Protein AF-A0A6A5U7I6-F1 (afdb_monomer_lite)

InterPro domains:
  IPR002938 FAD-binding doma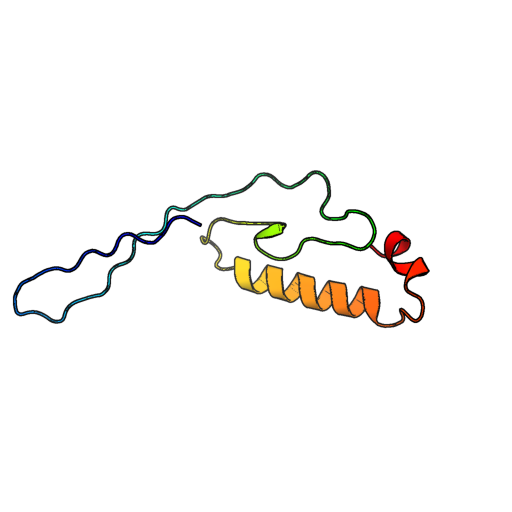in [PF01494] (29-74)
  IPR036188 FAD/NAD(P)-binding domain superfamily [G3DSA:3.50.50.60] (9-81)
  IPR036188 FAD/NAD(P)-binding domain superfamily [SSF51905] (25-77)
  IPR050493 FAD-dependent Monooxygenases in Biosynthesis and Metabolism [PTHR13789] (18-79)

Radius of gyration: 19.29 Å; chains: 1; bounding box: 34×28×57 Å

pLDDT: mean 87.77, std 13.94, range [53.34, 98.44]

Secondary structure (DSSP, 8-state):
-PPPEEE---SSS----EEE------PPPS-SEETTEE--THHHH---GGGS-HHHHHHHHHHHHHHHHTT---GGGHHHH-

Structure (mmCIF, N/CA/C/O backbone):
data_AF-A0A6A5U7I6-F1
#
_entry.id   AF-A0A6A5U7I6-F1
#
loop_
_atom_site.group_PDB
_atom_site.id
_atom_site.type_symbol
_atom_site.label_atom_id
_atom_site.label_alt_id
_atom_site.label_comp_id
_atom_site.label_asym_id
_atom_site.label_entity_id
_atom_site.label_seq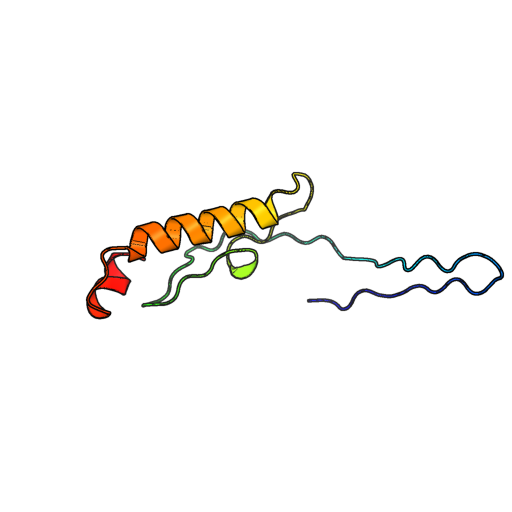_id
_atom_site.pdbx_PDB_ins_code
_atom_site.Cartn_x
_atom_site.Cartn_y
_atom_site.Cartn_z
_atom_site.occupancy
_atom_site.B_iso_or_equiv
_atom_site.auth_seq_id
_atom_site.auth_comp_id
_atom_site.auth_asym_id
_atom_site.auth_atom_id
_atom_site.pdbx_PDB_model_num
ATOM 1 N N . MET A 1 1 ? -2.284 4.864 -16.734 1.00 53.59 1 MET A N 1
ATOM 2 C CA . MET A 1 1 ? -1.704 3.708 -17.447 1.00 53.59 1 MET A CA 1
ATOM 3 C C . MET A 1 1 ? -1.539 4.082 -18.915 1.00 53.59 1 MET A C 1
ATOM 5 O O . MET A 1 1 ? -2.536 4.270 -19.597 1.00 53.59 1 MET A O 1
ATOM 9 N N . VAL A 1 2 ? -0.309 4.323 -19.374 1.00 55.06 2 VAL A N 1
ATOM 10 C CA . VAL A 1 2 ? -0.027 4.549 -20.806 1.00 55.06 2 VAL A CA 1
ATOM 11 C C . VAL A 1 2 ? 0.039 3.176 -21.472 1.00 55.06 2 VAL A C 1
ATOM 13 O O . VAL A 1 2 ? 0.694 2.288 -20.933 1.00 55.06 2 VAL A O 1
ATOM 16 N N . SER A 1 3 ? -0.664 2.974 -22.590 1.00 58.81 3 SER A N 1
ATOM 17 C CA . SER A 1 3 ? -0.590 1.706 -23.328 1.00 58.81 3 SER A CA 1
ATOM 18 C C . SER A 1 3 ? 0.848 1.484 -23.805 1.00 58.81 3 SER A C 1
ATOM 20 O O . SER A 1 3 ? 1.424 2.423 -24.363 1.00 58.81 3 SER A O 1
ATOM 22 N N . PRO A 1 4 ? 1.436 0.288 -23.629 1.00 60.44 4 PRO A N 1
ATOM 23 C CA . PRO A 1 4 ? 2.745 0.003 -24.191 1.00 60.44 4 PRO A CA 1
ATOM 24 C C . PRO A 1 4 ? 2.696 0.158 -25.714 1.00 60.44 4 PRO A C 1
ATOM 26 O O . PRO A 1 4 ? 1.823 -0.397 -26.388 1.00 60.44 4 PRO A O 1
ATOM 29 N N . THR A 1 5 ? 3.635 0.929 -26.259 1.00 62.38 5 THR A N 1
ATOM 30 C CA . THR A 1 5 ? 3.853 0.999 -27.705 1.00 62.38 5 THR A CA 1
ATOM 31 C C . THR A 1 5 ? 4.535 -0.296 -28.128 1.00 62.38 5 THR A C 1
ATOM 33 O O . THR A 1 5 ? 5.634 -0.598 -27.662 1.00 62.38 5 THR A O 1
ATOM 36 N N . SER A 1 6 ? 3.878 -1.078 -28.982 1.00 59.75 6 SER A N 1
ATOM 37 C CA . SER A 1 6 ? 4.436 -2.315 -29.530 1.00 59.75 6 SER A CA 1
ATOM 38 C C . SER A 1 6 ? 5.219 -2.015 -30.807 1.00 59.75 6 SER A C 1
ATOM 40 O O . SER A 1 6 ? 4.731 -1.333 -31.707 1.00 59.75 6 SER A O 1
ATOM 42 N N . TYR A 1 7 ? 6.448 -2.527 -30.889 1.00 60.56 7 TYR A N 1
ATOM 43 C CA . TYR A 1 7 ? 7.264 -2.477 -32.101 1.00 60.56 7 TYR A CA 1
ATOM 44 C C . TYR A 1 7 ? 7.363 -3.882 -32.703 1.00 60.56 7 TYR A C 1
ATOM 46 O O . TYR A 1 7 ? 7.945 -4.777 -32.094 1.00 60.56 7 TYR A O 1
ATOM 54 N N . ASN A 1 8 ? 6.805 -4.077 -33.901 1.00 58.16 8 ASN A N 1
ATOM 55 C CA . ASN A 1 8 ? 6.931 -5.325 -34.656 1.00 58.16 8 ASN A CA 1
ATOM 56 C C . ASN A 1 8 ? 7.975 -5.147 -35.761 1.00 58.16 8 ASN A C 1
ATOM 58 O O . ASN A 1 8 ? 7.719 -4.490 -36.768 1.00 58.16 8 ASN A O 1
ATOM 62 N N . ALA A 1 9 ? 9.148 -5.758 -35.593 1.00 56.56 9 ALA A N 1
ATOM 63 C CA . ALA A 1 9 ? 10.157 -5.815 -36.645 1.00 56.56 9 ALA A CA 1
ATOM 64 C C . ALA A 1 9 ? 9.717 -6.808 -37.740 1.00 56.56 9 ALA A C 1
ATOM 66 O O . ALA A 1 9 ? 9.647 -8.014 -37.504 1.00 56.56 9 ALA A O 1
ATOM 67 N N . SER A 1 10 ? 9.413 -6.320 -38.945 1.00 60.97 10 SER A N 1
ATOM 68 C CA . SER A 1 10 ? 9.051 -7.155 -40.096 1.00 60.97 10 SER A CA 1
ATOM 69 C C . SER A 1 10 ? 10.291 -7.564 -40.901 1.00 60.97 10 SER A C 1
ATOM 71 O O . SER A 1 10 ? 10.749 -6.796 -41.743 1.00 60.97 10 SER A O 1
ATOM 73 N N . SER A 1 11 ? 10.843 -8.758 -40.655 1.00 53.34 11 SER A N 1
ATOM 74 C CA . SER A 1 11 ? 11.772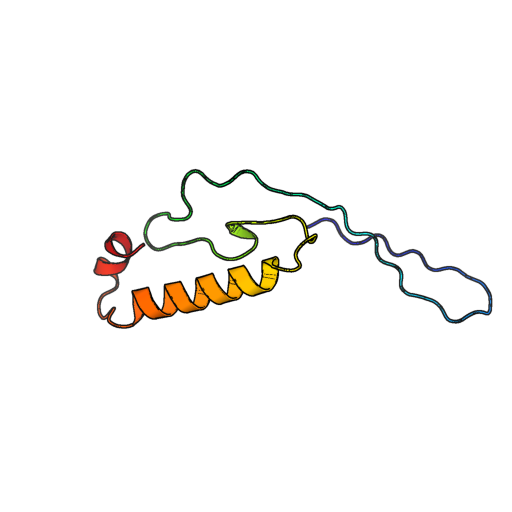 -9.463 -41.565 1.00 53.34 11 SER A CA 1
ATOM 75 C C . SER A 1 11 ? 12.205 -10.796 -40.945 1.00 53.34 11 SER A C 1
ATOM 77 O O . SER A 1 11 ? 12.963 -10.762 -39.985 1.00 53.34 11 SER A O 1
ATOM 79 N N . GLY A 1 12 ? 11.724 -11.935 -41.471 1.00 58.66 12 GLY A N 1
ATOM 80 C CA . GLY A 1 12 ? 12.329 -13.293 -41.465 1.00 58.66 12 GLY A CA 1
ATOM 81 C C . GLY A 1 12 ? 12.905 -13.939 -40.184 1.00 58.66 12 GLY A C 1
ATOM 82 O O . GLY A 1 12 ? 13.260 -15.112 -40.214 1.00 58.66 12 GLY A O 1
ATOM 83 N N . HIS A 1 13 ? 13.004 -13.222 -39.074 1.00 63.72 13 HIS A N 1
ATOM 84 C CA . HIS A 1 13 ? 13.536 -13.620 -37.777 1.00 63.72 13 HIS A CA 1
ATOM 85 C C . HIS A 1 13 ? 12.388 -13.642 -36.766 1.00 63.72 13 HIS A C 1
ATOM 87 O O . HIS A 1 13 ? 11.433 -12.875 -36.893 1.00 63.72 13 HIS A O 1
ATOM 93 N N . ARG A 1 14 ? 12.477 -14.529 -35.763 1.00 63.91 14 ARG A N 1
ATOM 94 C CA . ARG A 1 14 ? 11.500 -14.644 -34.666 1.00 63.91 14 ARG A CA 1
ATOM 95 C C . ARG A 1 14 ? 11.095 -13.253 -34.167 1.00 63.91 14 ARG A C 1
ATOM 97 O O . ARG A 1 14 ? 11.941 -12.505 -33.686 1.00 63.91 14 ARG A O 1
ATOM 104 N N . THR A 1 15 ? 9.814 -12.920 -34.284 1.00 67.00 15 THR A N 1
ATOM 105 C CA . THR A 1 15 ? 9.277 -11.636 -33.830 1.00 67.00 15 THR A CA 1
ATOM 106 C C . THR A 1 15 ? 9.390 -11.565 -32.308 1.00 67.00 15 THR A C 1
ATOM 108 O O . THR A 1 15 ? 8.708 -12.302 -31.598 1.00 67.00 15 THR A O 1
ATOM 111 N N . LEU A 1 16 ? 10.281 -10.716 -31.796 1.00 75.44 16 LEU A N 1
ATOM 112 C CA . LEU A 1 16 ? 10.339 -10.406 -30.371 1.00 75.44 16 LEU A CA 1
ATOM 113 C C . LEU A 1 16 ? 9.277 -9.347 -30.072 1.00 75.44 16 LEU A C 1
ATOM 115 O O . LEU A 1 16 ? 9.283 -8.276 -30.675 1.00 75.44 16 LEU A O 1
ATOM 119 N N . ASN A 1 17 ? 8.364 -9.652 -29.151 1.00 81.56 17 ASN A N 1
ATOM 120 C CA . ASN A 1 17 ? 7.395 -8.683 -28.652 1.00 81.56 17 ASN A CA 1
ATOM 121 C C . ASN A 1 17 ? 8.103 -7.775 -27.637 1.00 81.56 17 ASN A C 1
ATOM 123 O O . ASN A 1 17 ? 8.265 -8.140 -26.473 1.00 81.56 17 ASN A O 1
ATOM 127 N N . VAL A 1 18 ? 8.588 -6.628 -28.110 1.00 85.00 18 VAL A N 1
ATOM 128 C CA . VAL A 1 18 ? 9.232 -5.614 -27.271 1.00 85.00 18 VAL A CA 1
ATOM 129 C C . VAL A 1 18 ? 8.195 -4.564 -26.894 1.00 85.00 18 VAL A C 1
ATOM 131 O O . VAL A 1 18 ? 7.561 -3.965 -27.764 1.00 85.00 18 VAL A O 1
ATOM 134 N N . GLN A 1 19 ? 8.046 -4.340 -25.590 1.00 86.81 19 GLN A N 1
ATOM 135 C CA . GLN A 1 19 ? 7.154 -3.333 -25.026 1.00 86.81 19 GLN A CA 1
ATOM 136 C C . GLN A 1 19 ? 7.971 -2.270 -24.300 1.00 86.81 19 GLN A C 1
ATOM 138 O O . GLN A 1 19 ? 8.898 -2.588 -23.555 1.00 86.81 19 GLN A O 1
ATOM 143 N N . LEU A 1 20 ? 7.611 -1.006 -24.520 1.00 89.00 20 LEU A N 1
ATOM 144 C CA . LEU A 1 20 ? 8.209 0.129 -23.830 1.00 89.00 20 LEU A CA 1
ATOM 145 C C . LEU A 1 20 ? 7.262 0.628 -22.737 1.00 89.00 20 LEU A C 1
ATOM 147 O O . LEU A 1 20 ? 6.137 1.036 -23.026 1.00 89.00 20 LEU A O 1
ATOM 151 N N . PHE A 1 21 ? 7.751 0.647 -21.498 1.00 89.25 21 PHE A N 1
ATOM 152 C CA . PHE A 1 21 ? 7.039 1.185 -20.342 1.00 89.25 21 PHE A CA 1
ATOM 153 C C . PHE A 1 21 ? 7.804 2.385 -19.787 1.00 89.25 21 PHE A C 1
ATOM 155 O O . PHE A 1 21 ? 8.991 2.286 -19.480 1.00 89.25 21 PHE A O 1
ATOM 162 N N . GLN A 1 22 ? 7.132 3.532 -19.673 1.00 92.62 22 GLN A N 1
ATOM 163 C CA . GLN A 1 22 ? 7.735 4.719 -19.073 1.00 92.62 22 GLN A CA 1
ATOM 164 C C . GLN A 1 22 ? 7.804 4.544 -17.554 1.00 92.62 22 GLN A C 1
ATOM 166 O O . GLN A 1 22 ? 6.767 4.396 -16.908 1.00 92.62 22 GLN A O 1
ATOM 171 N N . VAL A 1 23 ? 9.011 4.621 -16.995 1.00 92.81 23 VAL A N 1
ATOM 172 C CA . VAL A 1 23 ? 9.217 4.625 -15.543 1.00 92.81 23 VAL A CA 1
ATOM 173 C C . VAL A 1 23 ? 8.716 5.947 -14.967 1.00 92.81 23 VAL A C 1
ATOM 175 O O . VAL A 1 23 ? 9.042 7.019 -15.484 1.00 92.81 23 VAL A O 1
ATOM 178 N N . ARG A 1 24 ? 7.895 5.855 -13.923 1.00 90.12 24 ARG A N 1
ATOM 179 C CA . ARG A 1 24 ? 7.376 6.980 -13.146 1.00 90.12 24 ARG A CA 1
ATOM 180 C C . ARG A 1 24 ? 7.356 6.584 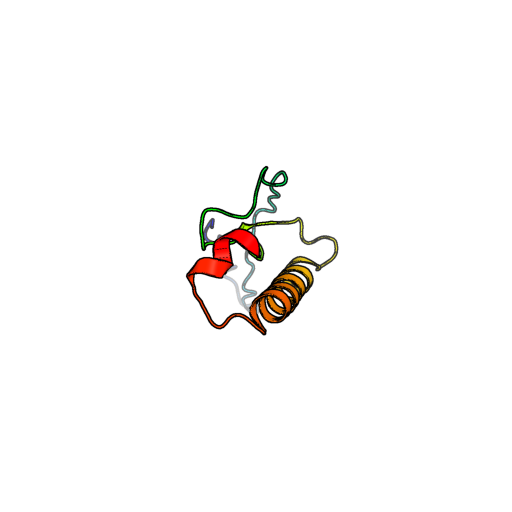-11.678 1.00 90.12 24 ARG A C 1
ATOM 182 O O . ARG A 1 24 ? 7.121 5.418 -11.373 1.00 90.12 24 ARG A O 1
ATOM 189 N N . ASP A 1 25 ? 7.574 7.555 -10.816 1.00 87.94 25 ASP A N 1
ATOM 190 C CA . ASP A 1 25 ? 7.379 7.467 -9.379 1.00 87.94 25 ASP A CA 1
ATOM 191 C C . ASP A 1 25 ? 6.331 8.481 -8.920 1.00 87.94 25 ASP A C 1
ATOM 193 O O . ASP A 1 25 ? 5.794 9.273 -9.707 1.00 87.94 25 ASP A O 1
ATOM 197 N N . GLN A 1 26 ? 5.996 8.395 -7.638 1.00 90.31 26 GLN A N 1
ATOM 198 C CA . GLN A 1 26 ? 5.054 9.277 -6.983 1.00 90.31 26 GLN A CA 1
ATOM 199 C C . GLN A 1 26 ? 5.615 9.686 -5.622 1.00 90.31 26 GLN A C 1
ATOM 201 O O . GLN A 1 26 ? 6.112 8.846 -4.873 1.00 90.31 26 GLN A O 1
ATOM 206 N N . GLU A 1 27 ? 5.503 10.972 -5.293 1.00 94.25 27 GLU A N 1
ATOM 207 C CA . GLU A 1 27 ? 5.751 11.430 -3.926 1.00 94.25 27 GLU A CA 1
ATOM 208 C C . GLU A 1 27 ? 4.757 10.758 -2.962 1.00 94.25 27 GLU A C 1
ATOM 210 O O . GLU A 1 27 ? 3.588 10.566 -3.331 1.00 94.25 27 GLU A O 1
ATOM 215 N N . PRO A 1 28 ? 5.174 10.421 -1.729 1.00 94.88 28 PRO A N 1
ATOM 216 C CA . PRO A 1 28 ? 4.280 9.833 -0.741 1.00 94.88 28 PRO A CA 1
ATOM 217 C C . PRO A 1 28 ? 3.013 10.672 -0.546 1.00 94.88 28 PRO A C 1
ATOM 219 O O . PRO A 1 28 ? 3.064 11.902 -0.440 1.00 94.88 28 PRO A O 1
ATOM 222 N N . LEU A 1 29 ? 1.859 10.005 -0.484 1.00 95.00 29 LEU A N 1
ATOM 223 C CA . LEU A 1 29 ? 0.598 10.687 -0.211 1.00 95.00 29 LEU A CA 1
ATOM 224 C C . LEU A 1 29 ? 0.579 11.185 1.245 1.00 95.00 29 LEU A C 1
ATOM 226 O O . LEU A 1 29 ? 1.098 10.512 2.134 1.00 95.00 29 LEU A O 1
ATOM 230 N N . PRO A 1 30 ? -0.068 12.328 1.535 1.00 96.19 30 PRO A N 1
ATOM 231 C CA . PRO A 1 30 ? -0.190 12.828 2.908 1.00 96.19 30 PRO A CA 1
ATOM 232 C C . PRO A 1 30 ? -1.039 11.912 3.806 1.00 96.19 30 PRO A C 1
ATOM 234 O O . PRO A 1 30 ? -0.953 11.993 5.027 1.00 96.19 30 PRO A O 1
ATOM 237 N N . THR A 1 31 ? -1.888 11.073 3.207 1.00 96.50 31 THR A N 1
ATOM 238 C CA . THR A 1 31 ? -2.628 9.993 3.865 1.00 96.50 31 THR A CA 1
ATOM 239 C C . THR A 1 31 ? -3.037 8.945 2.831 1.00 96.50 31 THR A C 1
ATOM 241 O O . THR A 1 31 ? -3.262 9.278 1.664 1.00 96.50 31 THR A O 1
ATOM 244 N N . TYR A 1 32 ? -3.173 7.696 3.271 1.00 97.06 32 TYR A N 1
ATOM 245 C CA . TYR A 1 32 ? -3.672 6.579 2.466 1.00 97.06 32 TYR A CA 1
ATOM 246 C C . TYR A 1 32 ? -5.135 6.234 2.768 1.00 97.06 32 TYR A C 1
ATOM 248 O O . TYR A 1 32 ? -5.702 5.367 2.107 1.00 97.06 32 TYR A O 1
ATOM 256 N N . VAL A 1 33 ? -5.755 6.908 3.743 1.00 97.19 33 VAL A N 1
ATOM 257 C CA . VAL A 1 33 ? -7.066 6.542 4.293 1.00 97.19 33 VAL A CA 1
ATOM 258 C C . VAL A 1 33 ? -8.080 7.667 4.124 1.00 97.19 33 VAL A C 1
ATOM 260 O O . VAL A 1 33 ? -7.793 8.850 4.321 1.00 97.19 33 VAL A O 1
ATOM 263 N N . ARG A 1 34 ? -9.317 7.287 3.791 1.00 95.75 34 ARG A N 1
ATOM 264 C CA . ARG A 1 34 ? -10.489 8.163 3.815 1.00 95.75 34 ARG A CA 1
ATOM 265 C C . ARG A 1 34 ? -11.730 7.393 4.262 1.00 95.75 34 ARG A C 1
ATOM 267 O O . ARG A 1 34 ? -12.321 6.644 3.488 1.00 95.75 34 ARG A O 1
ATOM 274 N N . GLY A 1 35 ? -12.179 7.635 5.492 1.00 93.44 35 GLY A N 1
ATOM 275 C CA . GLY A 1 35 ? -13.354 6.965 6.053 1.00 93.44 35 GLY A CA 1
ATOM 276 C C . GLY A 1 35 ? -13.093 5.473 6.261 1.00 93.44 35 GLY A C 1
ATOM 277 O O . GLY A 1 35 ? -12.294 5.110 7.107 1.00 93.44 35 GLY A O 1
ATOM 278 N N . GLN A 1 36 ? -13.764 4.617 5.489 1.00 94.25 36 GLN A N 1
ATOM 279 C CA . GLN A 1 36 ? -13.593 3.153 5.533 1.00 94.25 36 GLN A CA 1
ATOM 280 C C . GLN A 1 36 ? -12.865 2.633 4.285 1.00 94.25 36 GLN A C 1
ATOM 282 O O . GLN A 1 36 ? -13.126 1.535 3.802 1.00 94.25 36 GLN A O 1
ATOM 287 N N . THR A 1 37 ? -12.029 3.472 3.679 1.00 95.56 37 THR A N 1
ATOM 288 C CA . THR A 1 37 ? -11.293 3.154 2.456 1.00 95.56 37 THR A CA 1
ATOM 289 C C . THR A 1 37 ? -9.822 3.438 2.681 1.00 95.56 37 THR A C 1
ATOM 291 O O . THR A 1 37 ? -9.476 4.536 3.110 1.00 95.56 37 THR A O 1
ATOM 294 N N . VAL A 1 38 ? -8.982 2.462 2.353 1.00 97.50 38 VAL A N 1
ATOM 295 C CA . VAL A 1 38 ? -7.522 2.555 2.376 1.00 97.50 38 VAL A CA 1
ATOM 296 C C . VAL A 1 38 ? -6.976 2.233 0.984 1.00 97.50 38 VAL A C 1
ATOM 298 O O . VAL A 1 38 ? -7.531 1.390 0.277 1.00 97.50 38 VAL A O 1
ATOM 301 N N . LEU A 1 39 ? -5.931 2.943 0.567 1.00 98.12 39 LEU A N 1
ATOM 302 C CA . LEU A 1 39 ? -5.159 2.638 -0.635 1.00 98.12 39 LEU A CA 1
ATOM 303 C C . LEU A 1 39 ? -4.020 1.678 -0.281 1.00 98.12 39 LEU A C 1
ATOM 305 O O . LEU A 1 39 ? -3.359 1.870 0.733 1.00 98.12 39 LEU A O 1
ATOM 309 N N . ILE A 1 40 ? -3.771 0.696 -1.148 1.00 98.06 40 ILE A N 1
ATOM 310 C CA . ILE A 1 40 ? -2.657 -0.260 -1.048 1.00 98.06 40 ILE A CA 1
ATOM 311 C C . ILE A 1 40 ? -2.004 -0.453 -2.425 1.00 98.06 40 ILE A C 1
ATOM 313 O O . ILE A 1 40 ? -2.596 -0.100 -3.454 1.00 98.06 40 ILE A O 1
ATOM 317 N N . GLY A 1 41 ? -0.804 -1.029 -2.460 1.00 97.31 41 GLY A N 1
ATOM 318 C CA . GLY A 1 41 ? -0.040 -1.271 -3.682 1.00 97.31 41 GLY A CA 1
ATOM 319 C C . GLY A 1 41 ? 0.305 0.019 -4.428 1.00 97.31 41 GLY A C 1
ATOM 320 O O . GLY A 1 41 ? 0.371 1.101 -3.846 1.00 97.31 41 GLY A O 1
ATOM 321 N N . ASP A 1 42 ? 0.428 -0.067 -5.755 1.00 95.75 42 ASP A N 1
ATOM 322 C CA . ASP A 1 42 ? 0.756 1.081 -6.617 1.00 95.75 42 ASP A CA 1
ATOM 323 C C . ASP A 1 42 ? -0.193 2.285 -6.450 1.00 95.75 42 ASP A C 1
ATOM 325 O O . ASP A 1 42 ? 0.191 3.417 -6.740 1.00 95.75 42 ASP A O 1
ATOM 329 N N . ALA A 1 43 ? -1.431 2.080 -5.980 1.00 95.94 43 ALA A N 1
ATOM 330 C CA . ALA A 1 43 ? -2.352 3.183 -5.703 1.00 95.94 43 ALA A CA 1
ATOM 331 C C . ALA A 1 43 ? -1.906 4.046 -4.507 1.00 95.94 43 ALA A C 1
ATOM 333 O O . ALA A 1 43 ? -2.232 5.232 -4.457 1.00 95.94 43 ALA A O 1
ATOM 334 N N . ALA A 1 44 ? -1.179 3.456 -3.556 1.00 96.44 44 ALA A N 1
ATOM 335 C CA . ALA A 1 44 ? -0.621 4.127 -2.389 1.00 96.44 44 ALA A CA 1
ATOM 336 C C . ALA A 1 44 ? 0.849 4.523 -2.590 1.00 96.44 44 ALA A C 1
ATOM 338 O O . ALA A 1 44 ? 1.234 5.634 -2.228 1.00 96.44 44 ALA A O 1
ATOM 339 N N . HIS A 1 45 ? 1.660 3.637 -3.176 1.00 95.31 45 HIS A N 1
ATOM 340 C CA . HIS A 1 45 ? 3.122 3.748 -3.166 1.00 95.31 45 HIS A CA 1
ATOM 341 C C . HIS A 1 45 ? 3.788 3.273 -4.467 1.00 95.31 45 HIS A C 1
ATOM 343 O O . HIS A 1 45 ? 4.762 2.526 -4.456 1.00 95.31 45 HIS A O 1
ATOM 349 N N . ALA A 1 46 ? 3.3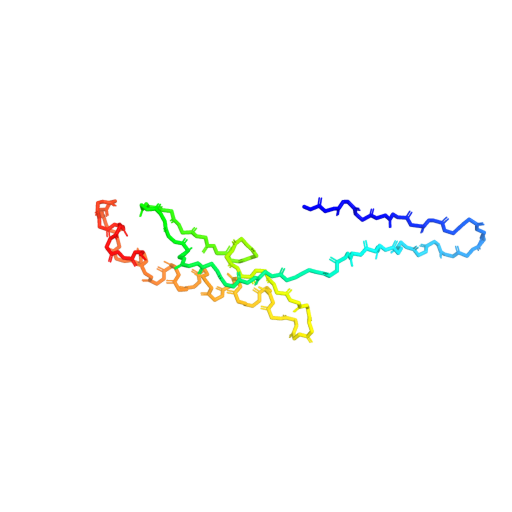10 3.759 -5.618 1.00 94.50 46 ALA A N 1
ATOM 350 C CA . ALA A 1 46 ? 3.978 3.520 -6.901 1.00 94.50 46 ALA A CA 1
ATOM 351 C C . ALA A 1 46 ? 5.478 3.878 -6.852 1.00 94.50 46 ALA A C 1
ATOM 353 O O . ALA A 1 46 ? 5.857 5.010 -6.544 1.00 94.50 46 ALA A O 1
ATOM 354 N N . MET A 1 47 ? 6.329 2.915 -7.217 1.00 92.81 47 MET A N 1
ATOM 355 C CA . MET A 1 47 ? 7.781 3.029 -7.082 1.00 92.81 47 MET A CA 1
ATOM 356 C C . MET A 1 47 ? 8.537 2.651 -8.353 1.00 92.81 47 MET A C 1
ATOM 358 O O . MET A 1 47 ? 8.080 1.880 -9.200 1.00 92.81 47 MET A O 1
ATOM 362 N N . VAL A 1 48 ? 9.767 3.148 -8.449 1.00 94.06 48 VAL A N 1
ATOM 363 C CA . VAL A 1 48 ? 10.713 2.727 -9.484 1.00 94.06 48 VAL A CA 1
ATOM 364 C C . VAL A 1 48 ? 11.107 1.248 -9.319 1.00 94.06 48 VAL A C 1
ATOM 366 O O . VAL A 1 48 ? 11.335 0.781 -8.202 1.00 94.06 48 VAL A O 1
ATOM 369 N N . PRO A 1 49 ? 11.281 0.489 -10.417 1.00 92.56 49 PRO A N 1
ATOM 370 C CA . PRO A 1 49 ? 11.452 -0.965 -10.355 1.00 92.56 49 PRO A CA 1
ATOM 371 C C . PRO A 1 49 ? 12.869 -1.420 -9.966 1.00 92.56 49 PRO A C 1
ATOM 373 O O . PRO A 1 49 ? 13.166 -2.609 -10.053 1.00 92.56 49 PRO A O 1
ATOM 376 N N . TYR A 1 50 ? 13.763 -0.516 -9.549 1.00 92.50 50 TYR A N 1
ATOM 377 C CA . TYR A 1 50 ? 15.190 -0.818 -9.360 1.00 92.50 50 TYR A CA 1
ATOM 378 C C . TYR A 1 50 ? 15.465 -1.921 -8.336 1.00 92.50 50 TYR A C 1
ATOM 380 O O . TYR A 1 50 ? 16.451 -2.639 -8.466 1.00 92.50 50 TYR A O 1
ATOM 388 N N . GLN A 1 51 ? 14.599 -2.059 -7.333 1.00 93.19 51 GLN A N 1
ATOM 389 C CA . GLN A 1 51 ? 14.736 -3.076 -6.290 1.00 93.19 51 GLN A CA 1
ATOM 390 C C . GLN A 1 51 ? 13.785 -4.264 -6.483 1.00 93.19 51 GLN A C 1
ATOM 392 O O . GLN A 1 51 ? 13.851 -5.222 -5.721 1.00 93.19 51 GLN A O 1
ATOM 397 N N . GLY A 1 52 ? 12.878 -4.203 -7.465 1.00 92.00 52 GLY A N 1
ATOM 398 C CA . GLY A 1 52 ? 11.851 -5.230 -7.660 1.00 92.00 52 GLY A CA 1
ATOM 399 C C . GLY A 1 52 ? 10.866 -5.376 -6.491 1.00 92.00 52 GLY A C 1
ATOM 400 O O . GLY A 1 52 ? 10.259 -6.432 -6.356 1.00 92.00 52 GLY A O 1
ATOM 401 N N . GLN A 1 53 ? 10.713 -4.350 -5.646 1.00 95.38 53 GLN A N 1
ATOM 402 C CA . GLN A 1 53 ? 9.946 -4.448 -4.395 1.00 95.38 53 GLN A CA 1
ATOM 403 C C . GLN A 1 53 ? 8.456 -4.112 -4.522 1.00 95.38 53 GLN A C 1
ATOM 405 O O . GLN A 1 53 ? 7.713 -4.399 -3.593 1.00 95.38 53 GLN A O 1
ATOM 410 N N . GLY A 1 54 ? 7.989 -3.584 -5.659 1.00 94.81 54 GLY A N 1
ATOM 411 C CA . GLY A 1 54 ? 6.591 -3.141 -5.798 1.00 94.81 54 GLY A CA 1
ATOM 412 C C . GLY A 1 54 ? 5.567 -4.223 -5.464 1.00 94.81 54 GLY A C 1
ATOM 413 O O . GLY A 1 54 ? 4.657 -4.005 -4.670 1.00 94.81 54 GLY A O 1
ATOM 414 N N . ALA A 1 55 ? 5.767 -5.430 -5.997 1.00 95.81 55 ALA A N 1
ATOM 415 C CA . ALA A 1 55 ? 4.892 -6.559 -5.697 1.00 95.81 55 ALA A CA 1
ATOM 416 C C . ALA A 1 55 ? 5.014 -7.034 -4.239 1.00 95.81 55 ALA A C 1
ATOM 418 O O . ALA A 1 55 ? 4.009 -7.404 -3.642 1.00 95.81 55 ALA A O 1
ATOM 419 N N . ASN A 1 56 ? 6.219 -7.011 -3.664 1.00 97.25 56 ASN A N 1
ATOM 420 C CA . ASN A 1 56 ? 6.441 -7.452 -2.287 1.00 97.25 56 ASN A CA 1
ATOM 421 C C . ASN A 1 56 ? 5.765 -6.500 -1.294 1.00 97.25 56 ASN A C 1
ATOM 423 O O . ASN A 1 56 ? 5.041 -6.961 -0.422 1.00 97.25 56 ASN A O 1
ATOM 427 N N . GLN A 1 57 ? 5.905 -5.186 -1.487 1.00 97.12 57 GLN A N 1
ATOM 428 C CA . GLN A 1 57 ? 5.242 -4.189 -0.641 1.00 97.12 57 GLN A CA 1
ATOM 429 C C . GLN A 1 57 ? 3.718 -4.271 -0.755 1.00 97.12 57 GLN A C 1
ATOM 431 O O . GLN A 1 57 ? 3.025 -4.214 0.252 1.00 97.12 57 GLN A O 1
ATOM 436 N N . ALA A 1 58 ? 3.177 -4.508 -1.955 1.00 97.88 58 ALA A N 1
ATOM 437 C CA . ALA A 1 58 ? 1.741 -4.738 -2.108 1.00 97.88 58 ALA A CA 1
ATOM 438 C C . ALA A 1 58 ? 1.247 -5.997 -1.362 1.00 97.88 58 ALA A C 1
ATOM 440 O O . ALA A 1 58 ? 0.107 -6.025 -0.905 1.00 97.88 58 ALA A O 1
ATOM 441 N N . LEU A 1 59 ? 2.075 -7.042 -1.239 1.00 98.44 59 LEU A N 1
ATOM 442 C CA . LEU A 1 59 ? 1.743 -8.232 -0.447 1.00 98.44 59 LEU A CA 1
ATOM 443 C C . LEU A 1 59 ? 1.823 -7.957 1.060 1.00 98.44 59 LEU A C 1
ATOM 445 O O . LEU A 1 59 ? 0.953 -8.416 1.796 1.00 98.44 59 LEU A O 1
ATOM 449 N N . GLU A 1 60 ? 2.822 -7.194 1.503 1.00 98.38 60 GLU A N 1
ATOM 450 C CA . GLU A 1 60 ? 2.941 -6.734 2.894 1.00 98.38 60 GLU A CA 1
ATOM 451 C C . GLU A 1 60 ? 1.742 -5.863 3.301 1.00 98.38 60 GLU A C 1
ATOM 453 O O . GLU A 1 60 ? 1.207 -6.040 4.392 1.00 98.38 60 GLU A O 1
ATOM 458 N N . ASP A 1 61 ? 1.238 -4.996 2.415 1.00 98.25 61 ASP A N 1
ATOM 459 C CA . ASP A 1 61 ? 0.018 -4.225 2.686 1.00 98.25 61 ASP A CA 1
ATOM 460 C C . ASP A 1 61 ? -1.197 -5.127 2.941 1.00 98.25 61 ASP A C 1
ATOM 462 O O . ASP A 1 61 ? -2.016 -4.838 3.812 1.00 98.25 61 ASP A O 1
ATOM 466 N N . VAL A 1 62 ? -1.344 -6.201 2.154 1.00 98.06 62 VAL A N 1
ATOM 467 C CA . VAL A 1 62 ? -2.462 -7.146 2.291 1.00 98.06 62 VAL A CA 1
ATOM 468 C C . VAL A 1 62 ? -2.358 -7.904 3.607 1.00 98.06 62 VAL A C 1
ATOM 470 O O . VAL A 1 62 ? -3.366 -8.048 4.291 1.00 98.06 62 VAL A O 1
ATOM 473 N N . GLU A 1 63 ? -1.163 -8.362 3.972 1.00 98.44 63 GLU A N 1
ATOM 474 C CA . GLU A 1 63 ? -0.929 -9.053 5.243 1.00 98.44 63 GLU A CA 1
ATOM 475 C C . GLU A 1 63 ? -1.173 -8.127 6.443 1.00 98.44 63 GLU A C 1
ATOM 477 O O . GLU A 1 63 ? -1.891 -8.499 7.372 1.00 98.44 63 GLU A O 1
ATOM 482 N N . GLY A 1 64 ? -0.693 -6.882 6.383 1.00 97.19 64 GLY A N 1
ATOM 483 C CA . GLY A 1 64 ? -0.974 -5.872 7.400 1.00 97.19 64 GLY A CA 1
ATOM 484 C C . GLY A 1 64 ? -2.464 -5.536 7.511 1.00 97.19 64 GLY A C 1
ATOM 485 O O . GLY A 1 64 ? -2.996 -5.428 8.616 1.00 97.19 64 GLY A O 1
ATOM 486 N N . LEU A 1 65 ? -3.165 -5.410 6.380 1.00 96.81 65 LEU A N 1
ATOM 487 C CA . LEU A 1 65 ? -4.605 -5.157 6.367 1.00 96.81 65 LEU A CA 1
ATOM 488 C C . LEU A 1 65 ? -5.403 -6.348 6.917 1.00 96.81 65 LEU A C 1
ATOM 490 O O . LEU A 1 65 ? -6.348 -6.136 7.673 1.00 96.81 65 LEU A O 1
ATOM 494 N N . ASP A 1 66 ? -5.027 -7.582 6.578 1.00 97.44 66 ASP A N 1
ATOM 495 C CA . ASP A 1 66 ? -5.646 -8.798 7.122 1.00 97.44 66 ASP A CA 1
ATOM 496 C C . ASP A 1 66 ? -5.487 -8.855 8.647 1.00 97.44 66 ASP A C 1
ATOM 498 O O . ASP A 1 66 ? -6.469 -9.024 9.373 1.00 97.44 66 ASP A O 1
ATOM 502 N N . ALA A 1 67 ? -4.280 -8.582 9.151 1.00 96.88 67 ALA A N 1
ATOM 503 C CA . ALA A 1 67 ? -4.008 -8.519 10.583 1.00 96.88 67 ALA A CA 1
ATOM 504 C C . ALA A 1 67 ? -4.829 -7.429 11.299 1.00 96.88 67 ALA A C 1
ATOM 506 O O . ALA A 1 67 ? -5.371 -7.677 12.376 1.00 96.88 67 ALA A O 1
ATOM 507 N N . LEU A 1 68 ? -4.969 -6.236 10.705 1.00 95.19 68 LEU A N 1
ATOM 508 C CA . LEU A 1 68 ? -5.788 -5.149 11.263 1.00 95.19 68 LEU A CA 1
ATOM 509 C C . LEU A 1 68 ? -7.282 -5.494 11.307 1.00 95.19 68 LEU A C 1
ATOM 511 O O . LEU A 1 68 ? -8.006 -5.008 12.178 1.00 95.19 68 LEU A O 1
ATOM 515 N N . LEU A 1 69 ? -7.752 -6.310 10.364 1.00 95.62 69 LEU A N 1
ATOM 516 C CA . LEU A 1 69 ? -9.160 -6.674 10.235 1.00 95.62 69 LEU A CA 1
ATOM 517 C C . LEU A 1 69 ? -9.533 -7.980 10.951 1.00 95.62 69 LEU A C 1
ATOM 519 O O . LEU A 1 69 ? -10.725 -8.266 11.062 1.00 95.62 69 LEU A O 1
ATOM 523 N N . ALA A 1 70 ? -8.561 -8.736 11.468 1.00 96.25 70 ALA A N 1
ATOM 524 C CA . ALA A 1 70 ? -8.751 -10.087 12.005 1.00 96.25 70 ALA A CA 1
ATOM 525 C C . ALA A 1 70 ? -9.871 -10.197 13.060 1.00 96.25 70 ALA A C 1
ATOM 527 O O . ALA A 1 70 ? -10.666 -11.137 13.023 1.00 96.25 70 ALA A O 1
ATOM 528 N N . ASP A 1 71 ? -9.977 -9.210 13.955 1.00 94.75 71 ASP A N 1
ATOM 529 C CA . ASP A 1 71 ? -10.962 -9.188 15.047 1.00 94.75 71 ASP A CA 1
ATOM 530 C C . ASP A 1 71 ? -12.147 -8.236 14.787 1.00 94.75 71 ASP A C 1
ATOM 532 O O . ASP A 1 71 ? -12.966 -7.958 15.674 1.00 94.75 71 ASP A O 1
ATOM 536 N N . VAL A 1 72 ? -12.272 -7.705 13.567 1.00 95.81 72 VAL A N 1
ATOM 537 C CA . VAL A 1 72 ? -13.327 -6.745 13.230 1.00 95.81 72 VAL A CA 1
ATOM 538 C C . VAL A 1 72 ? -14.666 -7.454 13.077 1.00 95.81 72 VAL A C 1
ATOM 540 O O . VAL A 1 72 ? -14.937 -8.153 12.106 1.00 95.81 72 VAL A O 1
ATOM 543 N N . THR A 1 73 ? -15.555 -7.203 14.035 1.00 94.88 73 THR A N 1
ATOM 544 C CA . THR A 1 73 ? -16.927 -7.740 14.049 1.00 94.88 73 THR A CA 1
ATOM 545 C C . THR A 1 73 ? -17.992 -6.684 13.745 1.00 94.88 73 THR A C 1
ATOM 547 O O . THR A 1 73 ? -19.131 -7.030 13.433 1.00 94.88 73 THR A O 1
ATOM 550 N N . ASN A 1 74 ? -17.635 -5.396 13.799 1.00 94.81 74 ASN A N 1
ATOM 551 C CA . ASN A 1 74 ? -18.518 -4.273 13.497 1.00 94.81 74 ASN A CA 1
ATOM 552 C C . ASN A 1 74 ? -17.843 -3.311 12.507 1.00 94.81 74 ASN A C 1
ATOM 554 O O . ASN A 1 74 ? -16.726 -2.862 12.723 1.00 94.81 74 ASN A O 1
ATOM 558 N N . ARG A 1 75 ? -18.555 -2.928 11.445 1.00 92.88 75 ARG A N 1
ATOM 559 C CA . ARG A 1 75 ? -18.097 -1.934 10.467 1.00 92.88 75 ARG A CA 1
ATOM 560 C C . ARG A 1 75 ? -17.787 -0.567 11.091 1.00 92.88 75 ARG A C 1
ATOM 562 O O . ARG A 1 75 ? -16.903 0.132 10.602 1.00 92.88 75 ARG A O 1
ATOM 569 N N . ASP A 1 76 ? -18.481 -0.185 12.158 1.00 95.12 76 ASP A N 1
ATOM 570 C CA . ASP A 1 76 ? -18.295 1.123 12.796 1.00 95.12 76 ASP A CA 1
ATOM 571 C C . ASP A 1 76 ? -16.919 1.275 13.462 1.00 95.12 76 ASP A C 1
ATOM 573 O O . ASP A 1 76 ? -16.490 2.400 13.711 1.00 95.12 76 ASP A O 1
ATOM 577 N N . SER A 1 77 ? -16.196 0.174 13.717 1.00 93.25 77 SER A N 1
ATOM 578 C CA . SER A 1 77 ? -14.832 0.228 14.256 1.00 93.25 77 SER A CA 1
ATOM 579 C C . SER A 1 77 ? -13.762 0.480 13.190 1.00 93.25 77 SER A C 1
ATOM 581 O O . SER A 1 77 ? -12.646 0.853 13.540 1.00 93.25 77 SER A O 1
ATOM 583 N N . ILE A 1 78 ? -14.080 0.314 11.901 1.00 94.19 78 ILE A N 1
ATOM 584 C CA . ILE A 1 78 ? -13.107 0.415 10.799 1.00 94.19 78 ILE A CA 1
ATOM 585 C C . ILE A 1 78 ? -12.398 1.780 10.752 1.00 94.19 78 ILE A C 1
ATOM 587 O O . ILE A 1 78 ? -11.175 1.782 10.650 1.00 94.19 78 ILE A O 1
ATOM 591 N N . PRO A 1 79 ? -13.080 2.940 10.875 1.00 93.38 79 PRO A N 1
ATOM 592 C CA . PRO A 1 79 ? -12.400 4.238 10.817 1.00 93.38 79 PRO A CA 1
ATOM 593 C C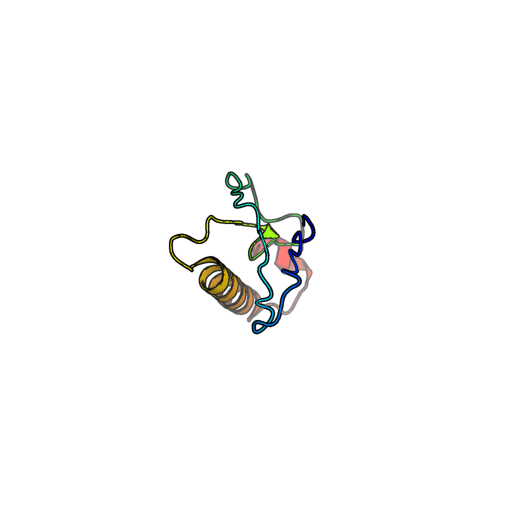 . PRO A 1 79 ? -11.406 4.502 11.956 1.00 93.38 79 PRO A C 1
ATOM 595 O O . PRO A 1 79 ? -10.650 5.458 11.871 1.00 93.38 79 PRO A O 1
ATOM 598 N N . GLY A 1 80 ? -11.463 3.738 13.054 1.00 90.50 80 GLY A N 1
ATOM 599 C CA . GLY A 1 80 ? -10.484 3.832 14.141 1.00 90.50 80 GLY A CA 1
ATOM 600 C C . GLY A 1 80 ? -9.299 2.875 13.983 1.00 90.50 80 GLY A C 1
ATOM 601 O O . GLY A 1 80 ? -8.342 2.983 14.744 1.00 90.50 80 GLY A O 1
ATOM 602 N N . LEU A 1 81 ? -9.387 1.932 13.041 1.00 91.56 81 LEU A N 1
ATOM 603 C CA . LEU A 1 81 ? -8.355 0.936 12.740 1.00 91.56 81 LEU A CA 1
ATOM 604 C C . LEU A 1 81 ? -7.503 1.320 11.526 1.00 91.56 81 LEU A C 1
ATOM 606 O O . LEU A 1 81 ? -6.331 0.957 11.484 1.00 91.56 81 LEU A O 1
ATOM 610 N N . LEU A 1 82 ? -8.104 2.016 10.555 1.00 91.25 82 LEU A N 1
ATOM 611 C CA . LEU A 1 82 ? -7.437 2.590 9.383 1.00 91.25 82 LEU A CA 1
ATOM 612 C C . LEU A 1 82 ? -6.978 4.021 9.681 1.00 91.25 82 LEU A C 1
ATOM 614 O O . LEU A 1 82 ? -5.819 4.347 9.349 1.00 91.25 82 LEU A O 1
#

Organism: NCBI:txid147558

Sequence (82 aa):
MVSPTSYNASSGHRTLNVQLFQVRDQEPLPTYVRGQTVLIGDAAHAMVPYQGQGANQALEDVEGLDALLADVTNRDSIPGLL

Foldseek 3Di:
DDPWDWDFDDDDDPTDGDTDDDFDWDDADPAQDDQLDGDAQCRGGNDGCPPVCRVVRRVVVVVVVCVLCVPPPDSVCRRVSD